Protein AF-A0A529C5U6-F1 (afdb_monomer_lite)

Foldseek 3Di:
DDDDPQPPPPCDPVLVVLLVVLLVVLCVVLVPDPPDPLSVQLNVVSVVQVSVVDRDNVSSNPVSNVSSVD

Secondary structure (DSSP, 8-state):
------------HHHHHHHHHHHHHHHHHTTPPTTSHHHHHHHHHHHHHHHTT---HHHHHHHHHHHTT-

pLDDT: mean 83.39, std 15.54, range [39.41, 95.19]

Sequence (70 aa):
MTSSSSMSGIAYPGDLILLKQVFDRVCAEEGIPVGSEQAERLSVSAMELFSEGEFEEAVLYEPLRLYARL

Structure (mmCIF, N/CA/C/O backbone):
data_AF-A0A529C5U6-F1
#
_entry.id   AF-A0A529C5U6-F1
#
loop_
_atom_site.group_PDB
_atom_site.id
_atom_site.type_symbol
_atom_site.label_atom_id
_atom_site.label_alt_id
_atom_site.label_comp_id
_atom_site.label_asym_id
_atom_site.label_entity_id
_atom_site.label_seq_id
_atom_site.pdbx_PDB_ins_code
_atom_site.Cartn_x
_atom_site.Cartn_y
_atom_site.Cartn_z
_atom_site.occupancy
_atom_site.B_iso_or_equiv
_atom_site.auth_seq_id
_atom_site.auth_comp_id
_atom_site.auth_asym_id
_atom_site.auth_atom_id
_atom_site.pdbx_PDB_model_num
ATOM 1 N N . MET A 1 1 ? 32.196 -3.858 3.030 1.00 45.03 1 MET A N 1
ATOM 2 C CA . MET A 1 1 ? 31.268 -2.836 3.554 1.00 45.03 1 MET A CA 1
ATOM 3 C C . MET A 1 1 ? 31.140 -1.770 2.485 1.00 45.03 1 MET A C 1
ATOM 5 O O . MET A 1 1 ? 32.010 -0.918 2.388 1.00 45.03 1 MET A O 1
ATOM 9 N N . THR A 1 2 ? 30.161 -1.895 1.597 1.00 39.41 2 THR A N 1
ATOM 10 C CA . THR A 1 2 ? 29.997 -0.983 0.459 1.00 39.41 2 THR A CA 1
ATOM 11 C C . THR A 1 2 ? 28.626 -0.339 0.557 1.00 39.41 2 THR A C 1
ATOM 13 O O . THR A 1 2 ? 27.620 -0.987 0.305 1.00 39.41 2 THR A O 1
ATOM 16 N N . SER A 1 3 ? 28.665 0.908 1.022 1.00 40.94 3 SER A N 1
ATOM 17 C CA . SER A 1 3 ? 27.777 2.032 0.729 1.00 40.94 3 SER A CA 1
ATOM 18 C C . SER A 1 3 ? 26.295 1.714 0.538 1.00 40.94 3 SER A C 1
ATOM 20 O O . SER A 1 3 ? 25.873 1.327 -0.548 1.00 40.94 3 SER A O 1
ATOM 22 N N . SER A 1 4 ? 25.510 1.986 1.584 1.00 49.12 4 SER A N 1
ATOM 23 C CA . SER A 1 4 ? 24.066 2.198 1.504 1.00 49.12 4 SER A CA 1
ATOM 24 C C . SER A 1 4 ? 23.775 3.206 0.395 1.00 49.12 4 SER A C 1
ATOM 26 O O . SER A 1 4 ? 24.025 4.402 0.548 1.00 49.12 4 SER A O 1
ATOM 28 N N . SER A 1 5 ? 23.305 2.715 -0.749 1.00 42.72 5 SER A N 1
ATOM 29 C CA . SER A 1 5 ? 22.756 3.568 -1.788 1.00 42.72 5 SER A CA 1
ATOM 30 C C . SER A 1 5 ? 21.391 4.007 -1.282 1.00 42.72 5 SER A C 1
ATOM 32 O O . SER A 1 5 ? 20.387 3.340 -1.490 1.00 42.72 5 SER A O 1
ATOM 34 N N . SER A 1 6 ? 21.363 5.103 -0.529 1.00 48.84 6 SER A N 1
ATOM 35 C CA . SER A 1 6 ? 20.154 5.895 -0.375 1.00 48.84 6 SER A CA 1
ATOM 36 C C . SER A 1 6 ? 19.835 6.440 -1.763 1.00 48.84 6 SER A C 1
ATOM 38 O O . SER A 1 6 ? 20.292 7.525 -2.132 1.00 48.84 6 SER A O 1
ATOM 40 N N . MET A 1 7 ? 19.133 5.643 -2.572 1.00 49.44 7 MET A N 1
ATOM 41 C CA . MET A 1 7 ? 18.421 6.169 -3.718 1.00 49.44 7 MET A CA 1
ATOM 42 C C . MET A 1 7 ? 17.434 7.178 -3.141 1.00 49.44 7 MET A C 1
ATOM 44 O O . MET A 1 7 ? 16.356 6.828 -2.678 1.00 49.44 7 MET A O 1
ATOM 48 N N . SER A 1 8 ? 17.797 8.459 -3.185 1.00 53.94 8 SER A N 1
ATOM 49 C CA . SER A 1 8 ? 16.810 9.522 -3.339 1.00 53.94 8 SER A CA 1
ATOM 50 C C . SER A 1 8 ? 16.158 9.314 -4.707 1.00 53.94 8 SER A C 1
ATOM 52 O O . SER A 1 8 ? 16.436 10.038 -5.661 1.00 53.94 8 SER A O 1
ATOM 54 N N . GLY A 1 9 ? 15.381 8.237 -4.833 1.00 54.28 9 GLY A N 1
ATOM 55 C CA . GLY A 1 9 ? 14.570 7.943 -5.991 1.00 54.28 9 GLY A CA 1
ATOM 56 C C . GLY A 1 9 ? 13.493 9.001 -6.000 1.00 54.28 9 GLY A C 1
ATOM 57 O O . GLY A 1 9 ? 12.609 9.007 -5.148 1.00 54.28 9 GLY A O 1
ATOM 58 N N . ILE A 1 10 ? 13.619 9.965 -6.905 1.00 56.38 10 ILE A N 1
ATOM 59 C CA . ILE A 1 10 ? 12.522 10.871 -7.209 1.00 56.38 10 ILE A CA 1
ATOM 60 C C . ILE A 1 10 ? 11.390 9.959 -7.668 1.00 56.38 10 ILE A C 1
ATOM 62 O O . ILE A 1 10 ? 11.448 9.431 -8.774 1.00 56.38 10 ILE A O 1
ATOM 66 N N . ALA A 1 11 ? 10.422 9.722 -6.786 1.00 64.81 11 ALA A N 1
ATOM 67 C CA . ALA A 1 11 ? 9.212 8.994 -7.105 1.00 64.81 11 ALA A CA 1
ATOM 68 C C . ALA A 1 11 ? 8.598 9.658 -8.335 1.00 64.81 11 ALA A C 1
ATOM 70 O O . ALA A 1 11 ? 8.207 10.832 -8.263 1.00 64.81 11 ALA A O 1
ATOM 71 N N . TYR A 1 12 ? 8.550 8.968 -9.476 1.00 77.75 12 TYR A N 1
ATOM 72 C CA . TYR A 1 12 ? 7.863 9.556 -10.609 1.00 77.75 12 TYR A CA 1
ATOM 73 C C . TYR A 1 12 ? 6.365 9.569 -10.293 1.00 77.75 12 TYR A C 1
ATOM 75 O O . TYR A 1 12 ? 5.859 8.683 -9.601 1.00 77.75 12 TYR A O 1
ATOM 83 N N . PRO A 1 13 ? 5.607 10.554 -10.802 1.00 82.12 13 PRO A N 1
ATOM 84 C CA . PRO A 1 13 ? 4.165 10.601 -10.578 1.00 82.12 13 PRO A CA 1
ATOM 85 C C . PRO A 1 13 ? 3.451 9.294 -10.956 1.00 82.12 13 PRO A C 1
ATOM 87 O O . PRO A 1 13 ? 2.470 8.934 -10.314 1.00 82.12 13 PRO A O 1
ATOM 90 N N . GLY A 1 14 ? 3.957 8.569 -11.963 1.00 84.75 14 GLY A N 1
ATOM 91 C CA . GLY A 1 14 ? 3.452 7.248 -12.347 1.00 84.75 14 GLY A CA 1
ATOM 92 C C . GLY A 1 14 ? 3.632 6.187 -11.260 1.00 84.75 14 GLY A C 1
ATOM 93 O O . GLY A 1 14 ? 2.701 5.433 -10.993 1.00 84.75 14 GLY A O 1
ATOM 94 N N . ASP A 1 15 ? 4.774 6.188 -10.577 1.00 85.69 15 ASP A N 1
ATOM 95 C CA . ASP A 1 15 ? 5.082 5.236 -9.507 1.00 85.69 15 ASP A CA 1
ATOM 96 C C . ASP A 1 15 ? 4.181 5.484 -8.286 1.00 85.69 15 ASP A C 1
ATOM 98 O O . ASP A 1 15 ? 3.652 4.552 -7.687 1.00 85.69 15 ASP A O 1
ATOM 102 N N . LEU A 1 16 ? 3.918 6.755 -7.960 1.00 87.75 16 LEU A N 1
ATOM 103 C CA . LEU A 1 16 ? 2.978 7.124 -6.895 1.00 87.75 16 LEU A CA 1
ATOM 104 C C . LEU A 1 16 ? 1.528 6.754 -7.238 1.00 87.75 16 LEU A C 1
ATOM 106 O O . LEU A 1 16 ? 0.759 6.384 -6.348 1.00 87.75 16 LEU A O 1
ATOM 110 N N . ILE A 1 17 ? 1.142 6.842 -8.517 1.00 91.31 17 ILE A N 1
ATOM 111 C CA . ILE A 1 17 ? -0.170 6.375 -8.985 1.00 91.31 17 IL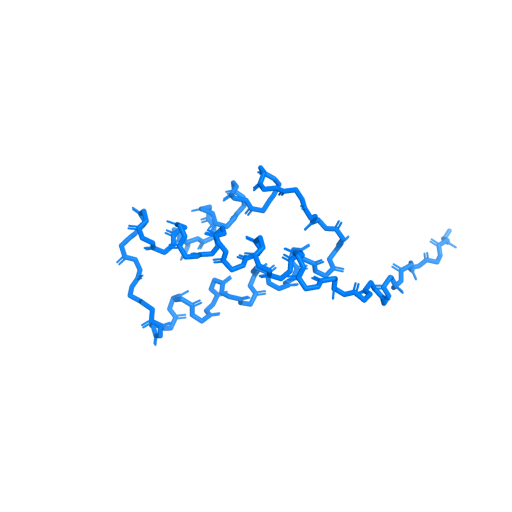E A CA 1
ATOM 112 C C . ILE A 1 17 ? -0.274 4.860 -8.810 1.00 91.31 17 ILE A C 1
ATOM 114 O O . ILE A 1 17 ? -1.284 4.396 -8.283 1.00 91.31 17 ILE A O 1
ATOM 118 N N . LEU A 1 18 ? 0.760 4.107 -9.194 1.00 90.62 18 LEU A N 1
ATOM 119 C CA . LEU A 1 18 ? 0.795 2.658 -9.015 1.00 90.62 18 LEU A CA 1
ATOM 120 C C . LEU A 1 18 ? 0.706 2.279 -7.533 1.00 90.62 18 LEU A C 1
ATOM 122 O O . LEU A 1 18 ? -0.137 1.467 -7.158 1.00 90.62 18 LEU A O 1
ATOM 126 N N . LEU A 1 19 ? 1.507 2.920 -6.678 1.00 91.69 19 LEU A N 1
ATOM 127 C CA . LEU A 1 19 ? 1.478 2.704 -5.232 1.00 91.69 19 LEU A CA 1
ATOM 128 C C . LEU A 1 19 ? 0.074 2.932 -4.662 1.00 91.69 19 LEU A C 1
ATOM 130 O O . LEU A 1 19 ? -0.441 2.103 -3.912 1.00 91.69 19 LEU A O 1
ATOM 134 N N . LYS A 1 20 ? -0.577 4.032 -5.064 1.00 92.69 20 LYS A N 1
ATOM 135 C CA . LYS A 1 20 ? -1.955 4.326 -4.666 1.00 92.69 20 LYS A CA 1
ATOM 136 C C . LYS A 1 20 ? -2.938 3.265 -5.168 1.00 92.69 20 LYS A C 1
ATOM 138 O O . LYS A 1 20 ? -3.806 2.854 -4.406 1.00 92.69 20 LYS A O 1
ATOM 143 N N . GLN A 1 21 ? -2.818 2.822 -6.418 1.00 94.25 21 GLN A N 1
ATOM 144 C CA . GLN A 1 21 ? -3.694 1.796 -6.991 1.00 94.25 21 GLN A CA 1
ATOM 145 C C . GLN A 1 21 ? -3.576 0.465 -6.245 1.00 94.25 21 GLN A C 1
ATOM 147 O O . GLN A 1 21 ? -4.596 -0.142 -5.917 1.00 94.25 21 GLN A O 1
ATOM 152 N N . VAL A 1 22 ? -2.351 0.036 -5.934 1.00 94.06 22 VAL A N 1
ATOM 153 C CA . VAL A 1 22 ? -2.102 -1.182 -5.155 1.00 94.06 22 VAL A CA 1
ATOM 154 C C . VAL A 1 22 ? -2.666 -1.041 -3.742 1.00 94.06 22 VAL A C 1
ATOM 156 O O . VAL A 1 22 ? -3.385 -1.926 -3.280 1.00 94.06 22 VAL A O 1
ATOM 159 N N . PHE A 1 23 ? -2.403 0.083 -3.075 1.00 94.31 23 PHE A N 1
ATOM 160 C CA . PHE A 1 23 ? -2.922 0.357 -1.736 1.00 94.31 23 PHE A CA 1
ATOM 161 C C . PHE A 1 23 ? -4.458 0.341 -1.687 1.00 94.31 23 PHE A C 1
ATOM 163 O O . PHE A 1 23 ? -5.043 -0.340 -0.843 1.00 94.31 23 PHE A O 1
ATOM 170 N N . ASP A 1 24 ? -5.116 1.054 -2.607 1.00 94.75 24 ASP A N 1
ATOM 171 C CA . ASP A 1 24 ? -6.579 1.121 -2.677 1.00 94.75 24 ASP A CA 1
ATOM 172 C C . ASP A 1 24 ? -7.177 -0.270 -2.935 1.00 94.75 24 ASP A C 1
ATOM 174 O O . ASP A 1 24 ? -8.191 -0.635 -2.337 1.00 94.75 24 ASP A O 1
ATOM 178 N N . ARG A 1 25 ? -6.530 -1.065 -3.798 1.00 95.12 25 ARG A N 1
ATOM 179 C CA . ARG A 1 25 ? -6.938 -2.439 -4.100 1.00 95.12 25 ARG A CA 1
ATOM 180 C C . ARG A 1 25 ? -6.861 -3.332 -2.867 1.00 95.12 25 ARG A C 1
ATOM 182 O O . ARG A 1 25 ? -7.837 -4.013 -2.568 1.00 95.12 25 ARG A O 1
ATOM 189 N N . VAL A 1 26 ? -5.745 -3.310 -2.138 1.00 94.94 26 VAL A N 1
ATOM 190 C CA . VAL A 1 26 ? -5.585 -4.105 -0.910 1.00 94.94 26 VAL A CA 1
ATOM 191 C C . VAL A 1 26 ? -6.608 -3.682 0.145 1.00 94.94 26 VAL A C 1
ATOM 193 O O . VAL A 1 26 ? -7.249 -4.542 0.748 1.00 94.94 26 VAL A O 1
ATOM 196 N N . CYS A 1 27 ? -6.836 -2.376 0.322 1.00 95.00 27 CYS A N 1
ATOM 197 C CA . CYS A 1 27 ? -7.864 -1.887 1.241 1.00 95.00 27 CYS A CA 1
ATOM 198 C C . CYS A 1 27 ? -9.261 -2.402 0.868 1.00 95.00 27 CYS A C 1
ATOM 200 O O . CYS A 1 27 ? -10.006 -2.848 1.737 1.00 95.00 27 CYS A O 1
ATOM 202 N N . ALA A 1 28 ? -9.615 -2.372 -0.419 1.00 95.19 28 ALA A N 1
ATOM 203 C CA . ALA A 1 28 ? -10.909 -2.851 -0.892 1.00 95.19 28 ALA A CA 1
ATOM 204 C C . ALA A 1 28 ? -11.073 -4.372 -0.726 1.00 95.19 28 ALA A C 1
ATOM 206 O O . ALA A 1 28 ? -12.137 -4.828 -0.310 1.00 95.19 28 ALA A O 1
ATOM 207 N N . GLU A 1 29 ? -10.033 -5.150 -1.034 1.00 95.06 29 GLU A N 1
ATOM 208 C CA . GLU A 1 29 ? -10.057 -6.615 -0.954 1.00 95.06 29 GLU A CA 1
ATOM 209 C C . GLU A 1 29 ? -10.122 -7.126 0.491 1.00 95.06 29 GLU A C 1
ATOM 211 O O . GLU A 1 29 ? -10.843 -8.083 0.770 1.00 95.06 29 GLU A O 1
ATOM 216 N N . GLU A 1 30 ? -9.414 -6.477 1.416 1.00 93.38 30 GLU A N 1
ATOM 217 C CA . GLU A 1 30 ? -9.377 -6.870 2.831 1.00 93.38 30 GLU A CA 1
ATOM 218 C C . GLU A 1 30 ? -10.446 -6.137 3.672 1.00 93.38 30 GLU A C 1
ATOM 220 O O . GLU A 1 30 ? -10.546 -6.339 4.880 1.00 93.38 30 GLU A O 1
ATOM 225 N N . GLY A 1 31 ? -11.284 -5.304 3.042 1.00 94.25 31 GLY A N 1
ATOM 226 C CA . GLY A 1 31 ? -12.387 -4.600 3.704 1.00 94.25 31 GLY A CA 1
ATOM 227 C C . GLY A 1 31 ? -11.937 -3.511 4.683 1.00 94.25 31 GLY A C 1
ATOM 228 O O . GLY A 1 31 ? -12.670 -3.191 5.618 1.00 94.25 31 GLY A O 1
ATOM 229 N N . ILE A 1 32 ? -10.747 -2.943 4.477 1.00 94.62 32 ILE A N 1
ATOM 230 C CA . ILE A 1 32 ? -10.154 -1.909 5.325 1.00 94.62 32 ILE A CA 1
ATOM 231 C C . ILE A 1 32 ? -10.748 -0.545 4.942 1.00 94.62 32 ILE A C 1
ATOM 233 O O . ILE A 1 32 ? -10.543 -0.075 3.818 1.00 94.62 32 ILE A O 1
ATOM 237 N N . PRO A 1 33 ? -11.458 0.144 5.856 1.00 93.00 33 PRO A N 1
ATOM 238 C CA . PRO A 1 33 ? -11.964 1.480 5.584 1.00 93.00 33 PRO A CA 1
ATOM 239 C C . PRO A 1 33 ? -10.814 2.472 5.399 1.00 93.00 33 PRO A C 1
ATOM 241 O O . PRO A 1 33 ? -9.905 2.554 6.231 1.00 93.00 33 PRO A O 1
ATOM 244 N N . VAL A 1 34 ? -10.882 3.271 4.334 1.00 85.94 34 VAL A N 1
ATOM 245 C CA . VAL A 1 34 ? -9.939 4.372 4.104 1.00 85.94 34 VAL A CA 1
ATOM 246 C C . VAL A 1 34 ? -10.008 5.352 5.279 1.00 85.94 34 VAL A C 1
ATOM 248 O O . VAL A 1 34 ? -11.093 5.772 5.677 1.00 85.94 34 VAL A O 1
ATOM 251 N N . GLY A 1 35 ? -8.846 5.708 5.833 1.00 87.88 35 GLY A N 1
ATOM 252 C CA . GLY A 1 35 ? -8.736 6.580 7.009 1.00 87.88 35 GLY A CA 1
ATOM 253 C C . GLY A 1 35 ? -8.897 5.868 8.357 1.00 87.88 35 GLY A C 1
ATOM 254 O O . GLY A 1 35 ? -8.937 6.530 9.388 1.00 87.88 35 GLY A O 1
ATOM 255 N N . SER A 1 36 ? -9.001 4.535 8.373 1.00 92.31 36 SER A N 1
ATOM 256 C CA . SER A 1 36 ? -8.838 3.754 9.604 1.00 92.31 36 SER A CA 1
ATOM 257 C C . SER A 1 36 ? -7.370 3.702 10.039 1.00 92.31 36 SER A C 1
ATOM 259 O O . SER A 1 36 ? -6.468 3.812 9.211 1.00 92.31 36 SER A O 1
ATOM 261 N N . GLU A 1 37 ? -7.120 3.441 11.324 1.00 93.69 37 GLU A N 1
ATOM 262 C CA . GLU A 1 37 ? -5.761 3.224 11.851 1.00 93.69 37 GLU A CA 1
ATOM 263 C C . GLU A 1 37 ? -5.031 2.092 11.104 1.00 93.69 37 GLU A C 1
ATOM 265 O O . GLU A 1 37 ? -3.831 2.159 10.849 1.00 93.69 37 GLU A O 1
ATOM 270 N N . GLN A 1 38 ? -5.768 1.062 10.684 1.00 92.44 38 GLN A N 1
ATOM 271 C CA . GLN A 1 38 ? -5.229 -0.032 9.881 1.00 92.44 38 GLN A CA 1
ATOM 272 C C . GLN A 1 38 ? -4.796 0.442 8.486 1.00 92.44 38 GLN A C 1
ATOM 274 O O . GLN A 1 38 ? -3.715 0.075 8.029 1.00 92.44 38 GLN A O 1
ATOM 279 N N . ALA A 1 39 ? -5.590 1.298 7.832 1.00 92.75 39 ALA A N 1
ATOM 280 C CA . ALA A 1 39 ? -5.216 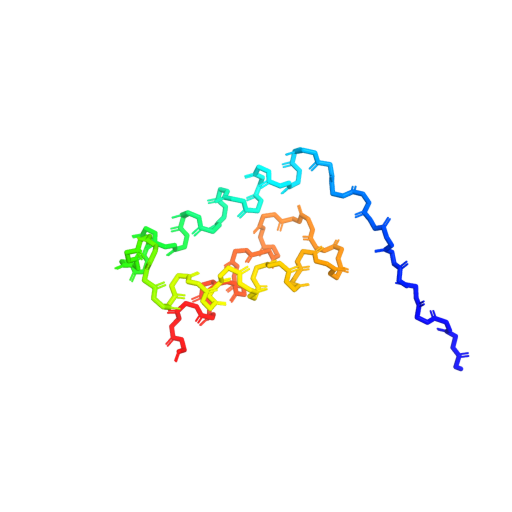1.919 6.561 1.00 92.75 39 ALA A CA 1
ATOM 281 C C . ALA A 1 39 ? -3.990 2.835 6.710 1.00 92.75 39 ALA A C 1
ATOM 283 O O . ALA A 1 39 ? -3.116 2.829 5.846 1.00 92.75 39 ALA A O 1
ATOM 284 N N . GLU A 1 40 ? -3.894 3.591 7.808 1.00 94.06 40 GLU A N 1
ATOM 285 C CA . GLU A 1 40 ? -2.722 4.424 8.100 1.00 94.06 40 GLU A CA 1
ATOM 286 C C . GLU A 1 40 ? -1.462 3.569 8.272 1.00 94.06 40 GLU A C 1
ATOM 288 O O . GLU A 1 40 ? -0.454 3.825 7.612 1.00 94.06 40 GLU A O 1
ATOM 293 N N . ARG A 1 41 ? -1.521 2.497 9.070 1.00 93.62 41 ARG A N 1
ATOM 294 C CA . ARG A 1 41 ? -0.392 1.564 9.236 1.00 93.62 41 ARG A CA 1
ATOM 295 C C . ARG A 1 41 ? 0.021 0.932 7.908 1.00 93.62 41 ARG A C 1
ATOM 297 O O . ARG A 1 41 ? 1.206 0.917 7.585 1.00 93.62 41 ARG A O 1
ATOM 304 N N . LEU A 1 42 ? -0.950 0.487 7.110 1.00 93.69 42 LEU A N 1
ATOM 305 C CA . LEU A 1 42 ? -0.695 -0.072 5.784 1.00 93.69 42 LEU A CA 1
ATOM 306 C C . LEU A 1 42 ? -0.042 0.956 4.845 1.00 93.69 42 LEU A C 1
ATOM 308 O O . LEU A 1 42 ? 0.844 0.603 4.070 1.00 93.69 42 LEU A O 1
ATOM 312 N N . SER A 1 43 ? -0.435 2.230 4.934 1.00 92.38 43 SER A N 1
ATOM 313 C CA . SER A 1 43 ? 0.144 3.297 4.110 1.00 92.38 43 SER A CA 1
ATOM 314 C C . SER A 1 43 ? 1.614 3.571 4.445 1.00 92.38 43 SER A C 1
ATOM 316 O O . SER A 1 43 ? 2.401 3.847 3.540 1.00 92.38 43 SER A O 1
ATOM 318 N N . VAL A 1 44 ? 2.008 3.424 5.716 1.00 92.31 44 VAL A N 1
ATOM 319 C CA . VAL A 1 44 ? 3.414 3.518 6.139 1.00 92.31 44 VAL A CA 1
ATOM 320 C C . VAL A 1 44 ? 4.224 2.377 5.530 1.00 92.31 44 VAL A C 1
ATOM 322 O O . VAL A 1 44 ? 5.220 2.643 4.864 1.00 92.31 44 VAL A O 1
ATOM 325 N N . SER A 1 45 ? 3.757 1.132 5.655 1.00 91.62 45 SER A N 1
ATOM 326 C CA . SER A 1 45 ? 4.442 -0.026 5.062 1.00 91.62 45 SER A CA 1
ATOM 327 C C . SER A 1 45 ? 4.533 0.057 3.534 1.00 91.62 45 SER A C 1
ATOM 329 O O . SER A 1 45 ? 5.533 -0.352 2.951 1.00 91.62 45 SER A O 1
ATOM 331 N N . ALA A 1 46 ? 3.522 0.630 2.873 1.00 90.62 46 ALA A N 1
ATOM 332 C CA . ALA A 1 46 ? 3.554 0.888 1.433 1.00 90.62 46 ALA A CA 1
ATOM 333 C C . ALA A 1 46 ? 4.663 1.878 1.054 1.00 90.62 46 ALA A C 1
ATOM 335 O O . ALA A 1 46 ? 5.398 1.642 0.099 1.00 90.62 46 ALA A O 1
ATOM 336 N N . MET A 1 47 ? 4.809 2.964 1.816 1.00 89.31 47 MET A N 1
ATOM 337 C CA . MET A 1 47 ? 5.864 3.955 1.593 1.00 89.31 47 MET A CA 1
ATOM 338 C C . MET A 1 47 ? 7.259 3.404 1.894 1.00 89.31 47 MET A C 1
ATOM 340 O O . MET A 1 47 ? 8.204 3.758 1.195 1.00 89.31 47 MET A O 1
ATOM 344 N N . GLU A 1 48 ? 7.393 2.528 2.891 1.00 89.31 48 GLU A N 1
ATOM 345 C CA . GLU A 1 48 ? 8.656 1.849 3.196 1.00 89.31 48 GLU A CA 1
ATOM 346 C C . GLU A 1 48 ? 9.103 0.968 2.023 1.00 89.31 48 GLU A C 1
ATOM 348 O O . GLU A 1 48 ? 10.189 1.198 1.496 1.00 89.31 48 GLU A O 1
ATOM 353 N N . LEU A 1 49 ? 8.239 0.068 1.536 1.00 86.06 49 LEU A N 1
ATOM 354 C CA . LEU A 1 49 ? 8.518 -0.770 0.356 1.00 86.06 49 LEU A CA 1
ATOM 355 C C . LEU A 1 49 ? 8.882 0.072 -0.871 1.00 86.06 49 LEU A C 1
ATOM 357 O O . LEU A 1 49 ? 9.851 -0.194 -1.578 1.00 86.06 49 LEU A O 1
ATOM 361 N N . PHE A 1 50 ? 8.124 1.140 -1.101 1.00 85.56 50 PHE A N 1
ATOM 362 C CA . PHE A 1 50 ? 8.367 2.048 -2.211 1.00 85.56 50 PHE A CA 1
ATOM 363 C C . PHE A 1 50 ? 9.724 2.768 -2.092 1.00 85.56 50 PHE A C 1
ATOM 365 O O . PHE A 1 50 ? 10.414 2.986 -3.089 1.00 85.56 50 PHE A O 1
ATOM 372 N N . SER A 1 51 ? 10.142 3.118 -0.871 1.00 83.81 51 SER A N 1
ATOM 373 C CA . SER A 1 51 ? 11.435 3.761 -0.607 1.00 83.81 51 SER A CA 1
ATOM 374 C C . SER A 1 51 ? 12.638 2.835 -0.816 1.00 83.81 51 SER A C 1
ATOM 376 O O . SER A 1 51 ? 13.746 3.324 -1.039 1.00 83.81 51 SER A O 1
ATOM 378 N N . GLU A 1 52 ? 12.426 1.516 -0.806 1.00 83.62 52 GLU A N 1
ATOM 379 C CA . GLU A 1 52 ? 13.448 0.512 -1.127 1.00 83.62 52 GLU A CA 1
ATOM 380 C C . GLU A 1 52 ? 13.708 0.395 -2.640 1.00 83.62 52 GLU A C 1
ATOM 382 O O . GLU A 1 52 ? 14.678 -0.241 -3.052 1.00 83.62 52 GLU A O 1
ATOM 387 N N . GLY A 1 53 ? 12.911 1.081 -3.468 1.00 79.44 53 GLY A N 1
ATOM 388 C CA . GLY A 1 53 ? 13.038 1.071 -4.925 1.00 79.44 53 GLY A CA 1
ATOM 389 C C . GLY A 1 53 ? 12.164 0.023 -5.615 1.00 79.44 53 GLY A C 1
ATOM 390 O O . GLY A 1 53 ? 12.380 -0.265 -6.793 1.00 79.44 53 GLY A O 1
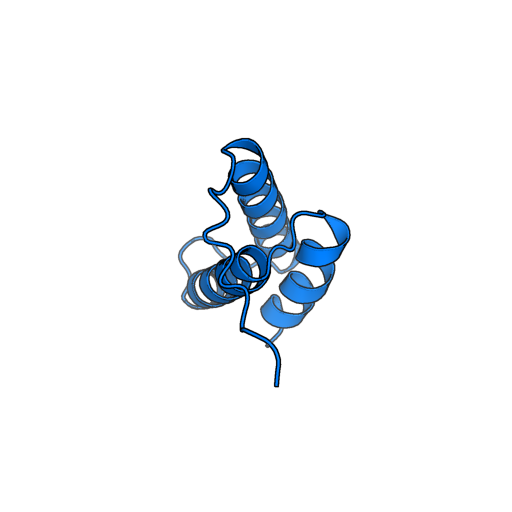ATOM 391 N N . GLU A 1 54 ? 11.188 -0.541 -4.901 1.00 76.31 54 GLU A N 1
ATOM 392 C CA . GLU A 1 54 ? 10.243 -1.511 -5.444 1.00 76.31 54 GLU A CA 1
ATOM 393 C C . GLU A 1 54 ? 9.068 -0.794 -6.124 1.00 76.31 54 GLU A C 1
ATOM 395 O O . GLU A 1 54 ? 8.191 -0.222 -5.473 1.00 76.31 54 GLU A O 1
ATOM 400 N N . PHE A 1 55 ? 9.051 -0.822 -7.459 1.00 79.19 55 PHE A N 1
ATOM 401 C CA . PHE A 1 55 ? 8.055 -0.125 -8.288 1.00 79.19 55 PHE A CA 1
ATOM 402 C C . PHE A 1 55 ? 7.207 -1.072 -9.148 1.00 79.19 55 PHE A C 1
ATOM 404 O O . PHE A 1 55 ? 6.483 -0.627 -10.033 1.00 79.19 55 PHE A O 1
ATOM 411 N N . GLU A 1 56 ? 7.291 -2.384 -8.926 1.00 84.88 56 GLU A N 1
ATOM 412 C CA . GLU A 1 56 ? 6.482 -3.366 -9.650 1.00 84.88 56 GLU A CA 1
ATOM 413 C C . GLU A 1 56 ? 5.198 -3.702 -8.880 1.00 84.88 56 GLU A C 1
ATOM 415 O O . GLU A 1 56 ? 5.228 -3.964 -7.678 1.00 84.88 56 GLU A O 1
ATOM 420 N N . GLU A 1 57 ? 4.059 -3.764 -9.583 1.00 85.19 57 GLU A N 1
ATOM 421 C CA . GLU A 1 57 ? 2.749 -4.043 -8.967 1.00 85.19 57 GLU A CA 1
ATOM 422 C C . GLU A 1 57 ? 2.765 -5.340 -8.150 1.00 85.19 57 GLU A C 1
ATOM 424 O O . GLU A 1 57 ? 2.299 -5.364 -7.015 1.00 85.19 57 GLU A O 1
ATOM 429 N N . ALA A 1 58 ? 3.334 -6.412 -8.710 1.00 85.56 58 ALA A N 1
ATOM 430 C CA . ALA A 1 58 ? 3.395 -7.715 -8.054 1.00 85.56 58 ALA A CA 1
ATOM 431 C C . ALA A 1 58 ? 4.266 -7.696 -6.788 1.00 85.56 58 ALA A C 1
ATOM 433 O O . ALA A 1 58 ? 3.958 -8.399 -5.826 1.00 85.56 58 ALA A O 1
ATOM 434 N N . VAL A 1 59 ? 5.323 -6.877 -6.783 1.00 86.12 59 VAL A N 1
ATOM 435 C CA . VAL A 1 59 ? 6.243 -6.752 -5.648 1.00 86.12 59 VAL A CA 1
ATOM 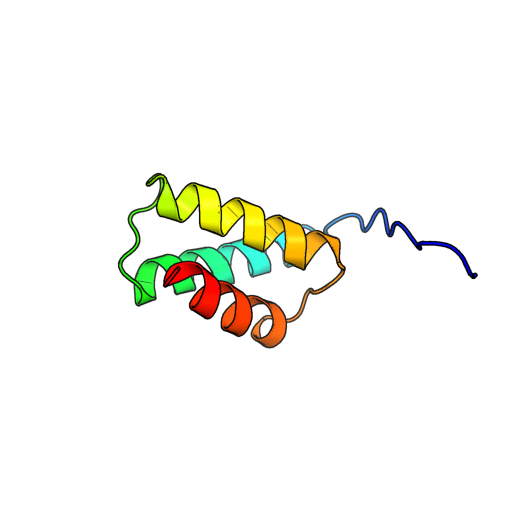436 C C . VAL A 1 59 ? 5.649 -5.877 -4.547 1.00 86.12 59 VAL A C 1
ATOM 438 O O . VAL A 1 59 ? 5.898 -6.130 -3.376 1.00 86.12 59 VAL A O 1
ATOM 441 N N . LEU A 1 60 ? 4.792 -4.913 -4.887 1.00 89.06 60 LEU A N 1
ATOM 442 C CA . LEU A 1 60 ? 4.061 -4.111 -3.903 1.00 89.06 60 LEU A CA 1
ATOM 443 C C . LEU A 1 60 ? 2.820 -4.837 -3.355 1.00 89.06 60 LEU A C 1
ATOM 445 O O . LEU A 1 60 ? 2.537 -4.768 -2.160 1.00 89.06 60 LEU A O 1
ATOM 449 N N . TYR A 1 61 ? 2.073 -5.542 -4.208 1.00 92.56 61 TYR A N 1
ATOM 450 C CA . TYR A 1 61 ? 0.764 -6.105 -3.866 1.00 92.56 61 TYR A CA 1
ATOM 451 C C . TYR A 1 61 ? 0.837 -7.250 -2.853 1.00 92.56 61 TYR A C 1
ATOM 453 O O . TYR A 1 61 ? 0.133 -7.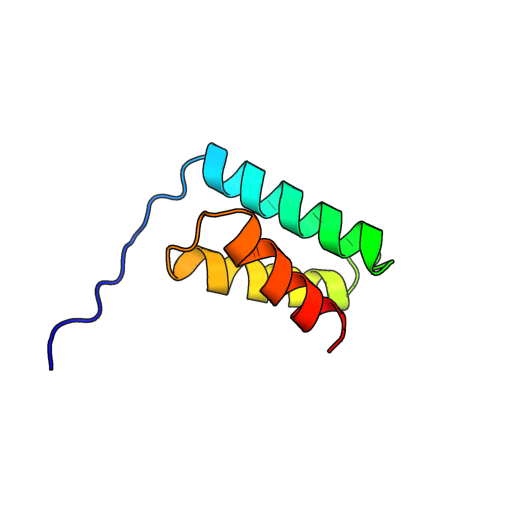209 -1.843 1.00 92.56 61 TYR A O 1
ATOM 461 N N . GLU A 1 62 ? 1.678 -8.262 -3.087 1.00 91.81 62 GLU A N 1
ATOM 462 C CA . GLU A 1 62 ? 1.741 -9.436 -2.202 1.00 91.81 62 GLU A CA 1
ATOM 463 C C . GLU A 1 62 ? 2.180 -9.071 -0.768 1.00 91.81 62 GLU A C 1
ATOM 465 O O . GLU A 1 62 ? 1.491 -9.466 0.179 1.00 91.81 62 GLU A O 1
ATOM 470 N N . PRO A 1 63 ? 3.237 -8.259 -0.552 1.00 91.00 63 PRO A N 1
ATOM 471 C CA . PRO A 1 63 ? 3.610 -7.814 0.789 1.00 91.00 63 PRO A CA 1
ATOM 472 C C . PRO A 1 63 ? 2.535 -6.955 1.455 1.00 91.00 63 PRO A C 1
ATOM 474 O O . PRO A 1 63 ? 2.213 -7.182 2.622 1.00 91.00 63 PRO A O 1
ATOM 477 N N . LEU A 1 64 ? 1.925 -6.012 0.727 1.00 91.81 64 LEU A N 1
ATOM 478 C CA . LEU A 1 64 ? 0.874 -5.163 1.295 1.00 91.81 64 LEU A CA 1
ATOM 479 C C . LEU A 1 64 ? -0.347 -5.966 1.724 1.00 91.81 64 LEU A C 1
ATOM 481 O O . LEU A 1 64 ? -0.917 -5.710 2.783 1.00 91.81 64 LEU A O 1
ATOM 485 N N . ARG A 1 65 ? -0.720 -6.983 0.952 1.00 93.88 65 ARG A N 1
ATOM 486 C CA . ARG A 1 65 ? -1.806 -7.891 1.312 1.00 93.88 65 ARG A CA 1
ATOM 487 C C . ARG A 1 65 ? -1.502 -8.701 2.574 1.00 93.88 65 ARG A C 1
ATOM 489 O O . ARG A 1 65 ? -2.409 -8.968 3.359 1.00 93.88 65 ARG A O 1
ATOM 496 N N . LEU A 1 66 ? -0.244 -9.088 2.791 1.00 91.75 66 LEU A N 1
ATOM 497 C CA . LEU A 1 66 ? 0.170 -9.740 4.035 1.00 91.75 66 LEU A CA 1
ATOM 498 C C . LEU A 1 66 ? 0.090 -8.772 5.220 1.00 91.75 66 LEU A C 1
ATOM 500 O O . LEU A 1 66 ? -0.484 -9.128 6.247 1.00 91.75 66 LEU A O 1
ATOM 504 N N . TYR A 1 67 ? 0.597 -7.546 5.065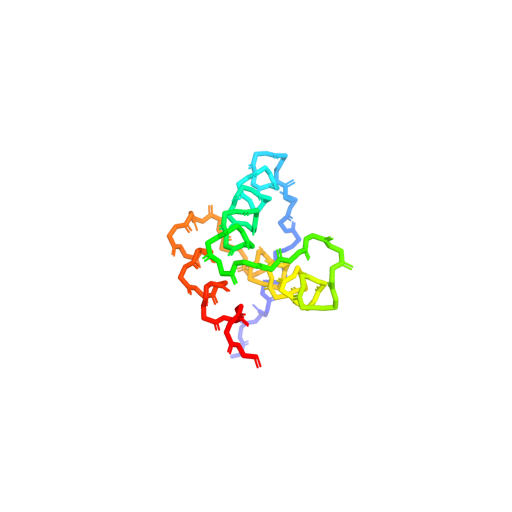 1.00 91.19 67 TYR A N 1
ATOM 505 C CA . TYR A 1 67 ? 0.561 -6.522 6.113 1.00 91.19 67 TYR A CA 1
ATOM 506 C C . TYR A 1 67 ? -0.855 -6.088 6.484 1.00 91.19 67 TYR A C 1
ATOM 508 O O . TYR A 1 67 ? -1.124 -5.824 7.650 1.00 91.19 67 TYR A O 1
ATOM 516 N N . ALA A 1 68 ? -1.778 -6.085 5.525 1.00 90.56 68 ALA A N 1
ATOM 517 C CA . ALA A 1 68 ? -3.183 -5.775 5.757 1.00 90.56 68 ALA A CA 1
ATOM 518 C C . ALA A 1 68 ? -3.873 -6.736 6.744 1.00 90.56 68 ALA A C 1
ATOM 520 O O . ALA A 1 68 ? -4.891 -6.375 7.328 1.00 90.56 68 ALA A O 1
ATOM 521 N N . ARG A 1 69 ? -3.328 -7.940 6.954 1.00 87.94 69 ARG A N 1
ATOM 522 C CA . ARG A 1 69 ? -3.902 -8.974 7.832 1.00 87.94 69 ARG A CA 1
ATOM 523 C C . ARG A 1 69 ? -3.262 -9.050 9.219 1.00 87.94 69 ARG A C 1
ATOM 525 O O . ARG A 1 69 ? -3.699 -9.875 10.022 1.00 87.94 69 ARG A O 1
ATOM 532 N N . LEU A 1 70 ? -2.218 -8.258 9.469 1.00 80.75 70 LEU A N 1
ATOM 533 C CA . LEU A 1 70 ? -1.487 -8.197 10.741 1.00 80.75 70 LEU A CA 1
ATOM 534 C C . LEU A 1 70 ? -2.085 -7.148 11.686 1.00 80.75 70 LEU A C 1
ATOM 536 O O . LEU A 1 70 ? -2.110 -7.428 12.904 1.00 80.75 70 LEU A O 1
#

Radius of gyration: 12.8 Å; chains: 1; bounding box: 44×21×24 Å